Protein AF-A0A928SDA3-F1 (afdb_monomer_lite)

Foldseek 3Di:
DPPDQPFDQDDQPDPVLPVLRVVQSVCVSVVHHDDSVRVSVD

pLDDT: mean 92.9, std 9.63, range [49.03, 98.0]

Radius of gyration: 10.89 Å; chains: 1; bounding box: 19×21×32 Å

Structure (mmCIF, N/CA/C/O backbone):
data_AF-A0A928SDA3-F1
#
_entry.id   AF-A0A928SDA3-F1
#
loop_
_atom_site.group_PDB
_atom_site.id
_atom_site.type_symbol
_atom_site.label_atom_id
_atom_site.label_alt_id
_atom_site.label_comp_id
_atom_site.label_asym_id
_atom_site.label_entity_id
_atom_site.label_seq_id
_atom_site.pdbx_PDB_ins_code
_atom_site.Cartn_x
_atom_site.Cartn_y
_atom_site.Cartn_z
_atom_site.occupancy
_atom_site.B_iso_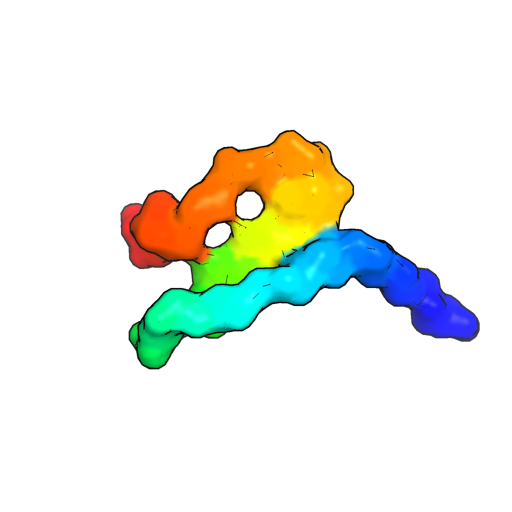or_equiv
_atom_site.auth_seq_id
_atom_site.auth_comp_id
_atom_site.auth_asym_id
_atom_site.auth_atom_id
_atom_site.pdbx_PDB_model_num
ATOM 1 N N . MET A 1 1 ? -6.483 -14.461 22.861 1.00 49.03 1 MET A N 1
ATOM 2 C CA . MET A 1 1 ? -7.465 -14.140 21.803 1.00 49.03 1 MET A CA 1
ATOM 3 C C . MET A 1 1 ? -6.811 -13.138 20.877 1.00 49.03 1 MET A C 1
ATOM 5 O O . MET A 1 1 ? -6.403 -12.086 21.351 1.00 49.03 1 MET A O 1
ATOM 9 N N . SER A 1 2 ? -6.608 -13.496 19.613 1.00 66.88 2 SER A N 1
ATOM 10 C CA . SER A 1 2 ? -6.013 -12.591 18.628 1.00 66.88 2 SER A CA 1
ATOM 11 C C . SER A 1 2 ? -6.997 -11.455 18.369 1.00 66.88 2 SER A C 1
ATOM 13 O O . SER A 1 2 ? -8.121 -11.704 17.942 1.00 66.88 2 SER A O 1
ATOM 15 N N . ASN A 1 3 ? -6.604 -10.226 18.701 1.00 80.31 3 ASN A N 1
ATOM 16 C CA . ASN A 1 3 ? -7.428 -9.036 18.514 1.00 80.31 3 ASN A CA 1
ATOM 17 C C . ASN A 1 3 ? -7.348 -8.618 17.037 1.00 80.31 3 ASN A C 1
ATOM 19 O O . ASN A 1 3 ? -6.646 -7.675 16.678 1.00 80.31 3 ASN A O 1
ATOM 23 N N . SER A 1 4 ? -7.953 -9.425 16.163 1.00 81.88 4 SER A N 1
ATOM 24 C CA . SER A 1 4 ? -7.897 -9.220 14.719 1.00 81.88 4 SER A CA 1
ATOM 25 C C . SER A 1 4 ? -8.693 -7.976 14.347 1.00 81.88 4 SER A C 1
ATOM 27 O O . SER A 1 4 ? -9.902 -7.914 14.561 1.00 81.88 4 SER A O 1
ATOM 29 N N . LEU A 1 5 ? -8.005 -6.988 13.779 1.00 85.38 5 LEU A N 1
ATOM 30 C CA . LEU A 1 5 ? -8.650 -5.804 13.225 1.00 85.38 5 LEU A CA 1
ATOM 31 C C . LEU A 1 5 ? -9.441 -6.195 11.963 1.00 85.38 5 LEU A C 1
ATOM 33 O O . LEU A 1 5 ? -8.947 -7.013 11.180 1.00 85.38 5 LEU A O 1
ATOM 37 N N . PRO A 1 6 ? -10.636 -5.623 11.729 1.00 90.69 6 PRO A N 1
ATOM 38 C CA . PRO A 1 6 ? -11.426 -5.852 10.520 1.00 90.69 6 PRO A CA 1
ATOM 39 C C . PRO A 1 6 ? -10.823 -5.101 9.321 1.00 90.69 6 PRO A C 1
ATOM 41 O O . PRO A 1 6 ? -11.441 -4.206 8.747 1.00 90.69 6 PRO A O 1
A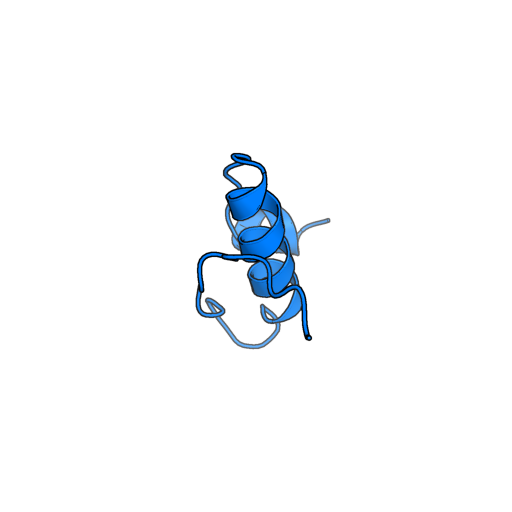TOM 44 N N . ILE A 1 7 ? -9.581 -5.432 8.966 1.00 91.69 7 ILE A N 1
ATOM 45 C CA . ILE A 1 7 ? -8.861 -4.814 7.856 1.00 91.69 7 ILE A CA 1
ATOM 46 C C . ILE A 1 7 ? -9.535 -5.231 6.537 1.00 91.69 7 ILE A C 1
ATOM 48 O O . ILE A 1 7 ? -9.659 -6.432 6.276 1.00 91.69 7 ILE A O 1
ATOM 52 N N . PRO A 1 8 ? -9.966 -4.285 5.685 1.00 93.25 8 PRO A N 1
ATOM 53 C CA . PRO A 1 8 ? -10.559 -4.621 4.400 1.00 93.25 8 PRO A CA 1
ATOM 54 C C . PRO A 1 8 ? -9.509 -5.266 3.497 1.00 93.25 8 PRO A C 1
ATOM 56 O O . PRO A 1 8 ? -8.445 -4.697 3.267 1.00 93.25 8 PRO A O 1
ATOM 59 N N . HIS A 1 9 ? -9.817 -6.441 2.952 1.00 95.31 9 HIS A N 1
ATOM 60 C CA . HIS A 1 9 ? -8.919 -7.123 2.028 1.00 95.31 9 HIS A CA 1
ATOM 61 C C . HIS A 1 9 ? -8.894 -6.425 0.658 1.00 95.31 9 HIS A C 1
ATOM 63 O O . HIS A 1 9 ? -9.944 -6.187 0.055 1.00 95.31 9 HIS A O 1
ATO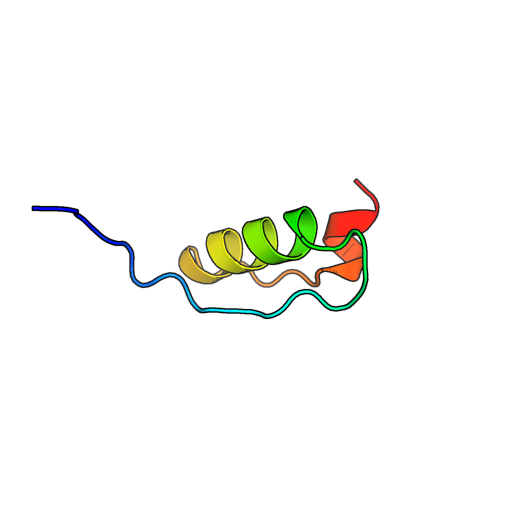M 69 N N . ARG A 1 10 ? -7.693 -6.138 0.141 1.00 96.12 10 ARG A N 1
ATOM 70 C CA . ARG A 1 10 ? -7.451 -5.584 -1.199 1.00 96.12 10 ARG A CA 1
ATOM 71 C C . ARG A 1 10 ? -6.345 -6.401 -1.884 1.00 96.12 10 ARG A C 1
ATOM 73 O O . ARG A 1 10 ? -5.248 -6.478 -1.334 1.00 96.12 10 ARG A O 1
ATOM 80 N N . PRO A 1 11 ? -6.603 -7.025 -3.048 1.00 97.38 11 PRO A N 1
ATOM 81 C CA . PRO A 1 11 ? -5.577 -7.785 -3.757 1.00 97.38 11 PRO A CA 1
ATOM 82 C C . PRO A 1 11 ? -4.496 -6.856 -4.324 1.00 97.38 11 PRO A C 1
ATOM 84 O O . PRO A 1 11 ? -4.786 -5.713 -4.683 1.00 97.38 11 PRO A O 1
ATOM 87 N N . GLN A 1 12 ? -3.260 -7.350 -4.436 1.00 97.75 12 GLN A N 1
ATOM 88 C CA . GLN A 1 12 ? -2.189 -6.624 -5.124 1.00 97.75 12 GLN A CA 1
ATOM 89 C C . GLN A 1 12 ? -2.526 -6.442 -6.609 1.00 97.75 12 GLN A C 1
ATOM 91 O O . GLN A 1 12 ? -3.044 -7.363 -7.241 1.00 97.75 12 GLN A O 1
ATOM 96 N N . LEU A 1 13 ? -2.227 -5.266 -7.166 1.00 97.62 13 LEU A N 1
ATOM 97 C CA . LEU A 1 13 ? -2.522 -4.971 -8.575 1.00 97.62 13 LEU A CA 1
ATOM 98 C C . LEU A 1 13 ? -1.592 -5.698 -9.557 1.00 97.62 13 LEU A C 1
ATOM 100 O O . LEU A 1 13 ? -2.026 -6.070 -10.645 1.00 97.62 13 LEU A O 1
ATOM 104 N N . ALA A 1 14 ? -0.323 -5.880 -9.191 1.00 96.81 14 ALA A N 1
ATOM 105 C CA . ALA A 1 14 ? 0.701 -6.496 -10.030 1.00 96.81 14 ALA A CA 1
ATOM 106 C C . ALA A 1 14 ? 1.819 -7.120 -9.178 1.00 96.81 14 ALA A C 1
ATOM 108 O 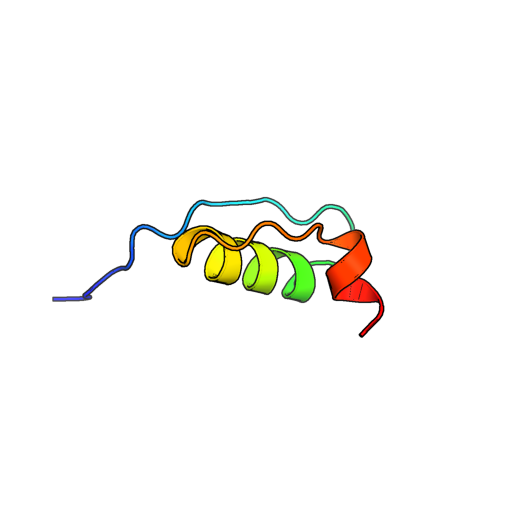O . ALA A 1 14 ? 1.872 -6.940 -7.957 1.00 96.81 14 ALA A O 1
ATOM 109 N N . ASP A 1 15 ? 2.742 -7.834 -9.819 1.00 96.81 15 ASP A N 1
ATOM 110 C CA . ASP A 1 15 ? 3.955 -8.309 -9.154 1.00 96.81 15 ASP A CA 1
ATOM 111 C C . ASP A 1 15 ? 4.758 -7.123 -8.596 1.00 96.81 15 ASP A C 1
ATOM 113 O O . ASP A 1 15 ? 4.931 -6.096 -9.252 1.00 96.81 15 ASP A O 1
ATOM 117 N N . GLY A 1 16 ? 5.205 -7.242 -7.343 1.00 95.12 16 GLY A N 1
ATOM 118 C CA . GLY A 1 16 ? 5.858 -6.154 -6.603 1.00 95.12 16 GLY A CA 1
ATOM 119 C C . GLY A 1 16 ? 4.908 -5.221 -5.837 1.00 95.12 16 GLY A C 1
ATOM 120 O O . GLY A 1 16 ? 5.376 -4.427 -5.028 1.00 95.12 16 GLY A O 1
ATOM 121 N N . TYR A 1 17 ? 3.583 -5.351 -5.995 1.00 97.94 17 TYR A N 1
ATOM 122 C CA . TYR A 1 17 ? 2.595 -4.515 -5.288 1.00 97.94 17 TYR A CA 1
ATOM 123 C C . TYR A 1 17 ? 2.155 -5.083 -3.928 1.00 97.94 17 TYR A C 1
ATOM 125 O O . TYR A 1 17 ? 1.204 -4.587 -3.325 1.00 97.94 17 TYR A O 1
ATOM 133 N N . CYS A 1 18 ? 2.844 -6.098 -3.402 1.00 96.81 18 CYS A N 1
ATOM 134 C CA . CYS A 1 18 ? 2.486 -6.708 -2.121 1.00 96.81 18 CYS A CA 1
ATOM 135 C C . CYS A 1 18 ? 2.525 -5.698 -0.958 1.00 96.81 18 CYS A C 1
ATOM 137 O O . CYS A 1 18 ? 1.617 -5.681 -0.129 1.00 96.81 18 CYS A O 1
ATOM 139 N N . LEU A 1 19 ? 3.528 -4.813 -0.920 1.00 96.94 19 LEU A N 1
ATOM 140 C CA . LEU A 1 19 ? 3.635 -3.776 0.108 1.00 96.94 19 LEU A CA 1
ATOM 141 C C . LEU A 1 19 ? 2.602 -2.648 -0.092 1.00 96.94 19 LEU A C 1
ATOM 143 O O . LEU A 1 19 ? 1.862 -2.387 0.859 1.00 96.94 19 LEU A O 1
ATOM 147 N N . PRO A 1 20 ? 2.455 -2.037 -1.288 1.00 98.00 20 PRO A N 1
ATOM 148 C CA . PRO A 1 20 ? 1.367 -1.097 -1.567 1.00 98.00 20 PRO A CA 1
ATOM 149 C C . PRO A 1 20 ? -0.029 -1.625 -1.216 1.00 98.00 20 PRO A C 1
ATOM 151 O O . PRO A 1 20 ? -0.827 -0.894 -0.634 1.00 98.00 20 PRO A O 1
ATOM 154 N N . ALA A 1 21 ? -0.322 -2.897 -1.506 1.00 97.75 21 ALA A N 1
ATOM 155 C CA . ALA A 1 21 ? -1.587 -3.527 -1.137 1.00 97.75 21 ALA A CA 1
ATOM 156 C C . ALA A 1 21 ? -1.764 -3.594 0.386 1.00 97.75 21 ALA A C 1
ATOM 158 O O . ALA A 1 21 ? -2.790 -3.161 0.908 1.00 97.75 21 ALA A O 1
ATOM 159 N N . CYS A 1 22 ? -0.751 -4.068 1.117 1.00 96.81 22 CYS A N 1
ATOM 160 C CA . CYS A 1 22 ? -0.774 -4.098 2.581 1.00 96.81 22 CYS A CA 1
ATOM 161 C C . CYS A 1 22 ? -0.980 -2.710 3.196 1.00 96.81 22 CYS A C 1
ATOM 163 O O . CYS A 1 22 ? -1.787 -2.555 4.113 1.00 96.81 22 CYS A O 1
ATOM 165 N N . VAL A 1 23 ? -0.301 -1.691 2.669 1.00 97.06 23 VAL A N 1
ATOM 166 C CA . VAL A 1 23 ? -0.453 -0.311 3.138 1.00 97.06 23 VAL A CA 1
ATOM 167 C C . VAL A 1 23 ? -1.854 0.218 2.827 1.00 97.06 23 VAL A C 1
ATOM 169 O O . VAL A 1 23 ? -2.496 0.764 3.722 1.00 97.06 23 VAL A O 1
ATOM 172 N N . GLN A 1 24 ? -2.377 -0.010 1.617 1.00 97.94 24 GLN A N 1
ATOM 173 C CA . GLN A 1 24 ? -3.743 0.375 1.247 1.00 97.94 24 GLN A CA 1
ATOM 174 C C . GLN A 1 24 ? -4.779 -0.227 2.206 1.00 97.94 24 GLN A C 1
ATOM 176 O O . GLN A 1 24 ? -5.692 0.469 2.646 1.00 97.94 24 GLN A O 1
ATOM 181 N N . MET A 1 25 ? -4.634 -1.506 2.554 1.00 97.62 25 MET A N 1
ATOM 182 C CA . MET A 1 25 ? -5.531 -2.200 3.479 1.00 97.62 25 MET A CA 1
ATOM 183 C C . MET A 1 25 ? -5.538 -1.550 4.874 1.00 97.62 25 MET A C 1
ATOM 185 O O . MET A 1 25 ? -6.603 -1.288 5.436 1.00 97.62 25 MET A O 1
ATOM 189 N N . VAL A 1 26 ? -4.358 -1.237 5.415 1.00 96.25 26 VAL A N 1
ATOM 190 C CA . VAL A 1 26 ? -4.212 -0.593 6.731 1.00 96.25 26 VAL A CA 1
ATOM 191 C C . VAL A 1 26 ? -4.736 0.848 6.725 1.00 96.25 26 VAL A C 1
ATOM 193 O O . VAL A 1 26 ? -5.444 1.246 7.647 1.00 96.25 26 V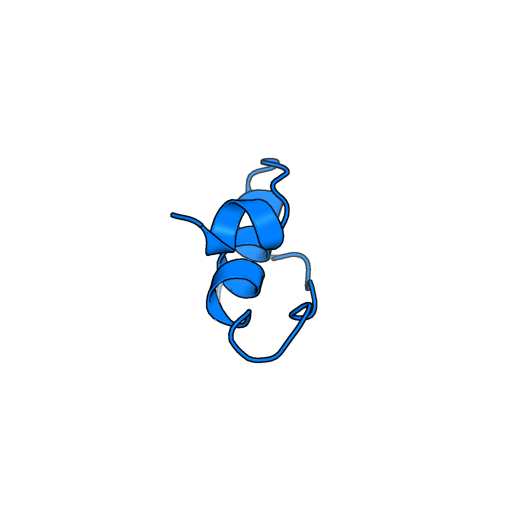AL A O 1
ATOM 196 N N . LEU A 1 27 ? -4.449 1.624 5.678 1.00 96.62 27 LEU A N 1
ATOM 197 C CA . LEU A 1 27 ? -4.961 2.990 5.530 1.00 96.62 27 LEU A CA 1
ATOM 198 C C . LEU A 1 27 ? -6.489 3.014 5.422 1.00 96.62 27 LEU A C 1
ATOM 200 O O . LEU A 1 27 ? -7.140 3.816 6.092 1.00 96.62 27 LEU A O 1
ATOM 204 N N . ALA A 1 28 ? -7.066 2.082 4.661 1.00 96.94 28 ALA A N 1
ATOM 205 C CA . ALA A 1 28 ? -8.510 1.957 4.517 1.00 96.94 28 ALA A CA 1
ATOM 206 C C . ALA A 1 28 ? -9.203 1.624 5.849 1.00 96.94 28 ALA A C 1
ATOM 208 O O . ALA A 1 28 ? -10.291 2.132 6.109 1.00 96.94 28 ALA A O 1
ATOM 209 N N . TYR A 1 29 ? -8.572 0.836 6.728 1.00 95.88 29 TYR A N 1
ATOM 210 C CA . TYR A 1 29 ? -9.082 0.605 8.086 1.00 95.88 29 TYR A CA 1
ATOM 211 C C . TYR A 1 29 ? -9.184 1.900 8.913 1.00 95.88 29 TYR A C 1
ATOM 213 O O . TYR A 1 29 ? -10.113 2.054 9.703 1.00 95.88 29 TYR A O 1
ATOM 221 N N . TRP A 1 30 ? -8.281 2.859 8.698 1.00 96.00 30 TRP A N 1
ATOM 222 C CA . TRP A 1 30 ? -8.338 4.189 9.317 1.00 96.00 30 TRP A CA 1
ATOM 223 C C . TRP A 1 30 ? -9.171 5.216 8.532 1.00 96.00 30 TRP A C 1
ATOM 225 O O . TRP A 1 30 ? -9.183 6.390 8.897 1.00 96.00 30 TRP A O 1
ATOM 235 N N . GLY A 1 31 ? -9.881 4.803 7.476 1.00 96.50 31 GLY A N 1
ATOM 236 C CA . GLY A 1 31 ? -10.702 5.697 6.652 1.00 96.50 31 GLY A CA 1
ATOM 237 C C . GLY A 1 31 ? -9.899 6.595 5.706 1.00 96.50 31 GLY A C 1
ATOM 238 O O . GLY A 1 31 ? -10.412 7.614 5.251 1.00 96.50 31 GLY A O 1
ATOM 239 N N . ILE A 1 32 ? -8.643 6.244 5.419 1.00 97.38 32 ILE A N 1
ATOM 240 C CA . ILE A 1 32 ? -7.780 6.967 4.481 1.00 97.38 32 ILE A CA 1
ATOM 241 C C . ILE A 1 32 ? -7.777 6.220 3.146 1.00 97.38 32 ILE A C 1
ATOM 243 O O . ILE A 1 32 ? -7.296 5.091 3.055 1.00 97.38 32 ILE A O 1
ATOM 247 N N . GLU A 1 33 ? -8.280 6.868 2.096 1.00 96.00 33 GLU A N 1
ATOM 248 C CA . GLU A 1 33 ? -8.281 6.316 0.740 1.00 96.00 33 GLU A CA 1
ATOM 249 C C . GLU A 1 33 ? -7.014 6.732 -0.025 1.00 96.00 33 GLU A C 1
ATOM 251 O O . GLU A 1 33 ? -6.699 7.920 -0.178 1.00 96.00 33 GLU A O 1
ATOM 256 N N . ARG A 1 34 ? -6.259 5.722 -0.466 1.00 96.31 34 ARG A N 1
A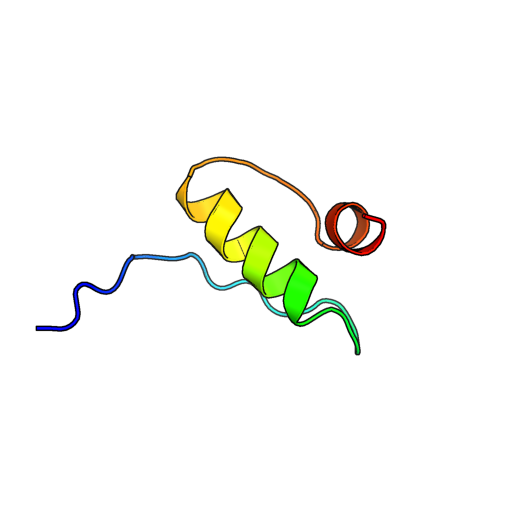TOM 257 C CA . ARG A 1 34 ? -5.053 5.829 -1.296 1.00 96.31 34 ARG A CA 1
ATOM 258 C C . ARG A 1 34 ? -4.988 4.651 -2.254 1.00 96.31 34 ARG A C 1
ATOM 260 O O . ARG A 1 34 ? -5.337 3.526 -1.880 1.00 96.31 34 ARG A O 1
ATOM 267 N N . ASP A 1 35 ? -4.498 4.902 -3.458 1.00 96.25 35 ASP A N 1
ATOM 268 C CA . ASP A 1 35 ? -4.350 3.865 -4.474 1.00 96.25 35 ASP A CA 1
ATOM 269 C C . ASP A 1 35 ? -2.968 3.217 -4.422 1.00 96.25 35 ASP A C 1
ATOM 271 O O . ASP A 1 35 ? -1.962 3.857 -4.119 1.00 96.25 35 ASP A O 1
ATOM 275 N N . GLN A 1 36 ? -2.885 1.928 -4.762 1.00 97.88 36 GLN A N 1
ATOM 276 C CA . GLN A 1 36 ? -1.607 1.208 -4.714 1.00 97.88 36 GLN A CA 1
ATOM 277 C C . GLN A 1 36 ? -0.561 1.801 -5.672 1.00 97.88 36 GLN A C 1
ATOM 279 O O . GLN A 1 36 ? 0.628 1.715 -5.390 1.00 97.88 36 GLN A O 1
ATOM 284 N N . ALA A 1 37 ? -0.988 2.432 -6.772 1.00 97.19 37 ALA A N 1
ATOM 285 C CA . ALA A 1 37 ? -0.092 3.131 -7.693 1.00 97.19 37 ALA A CA 1
ATOM 286 C C . ALA A 1 37 ? 0.564 4.368 -7.051 1.00 97.19 37 ALA A C 1
ATOM 288 O O . ALA A 1 37 ? 1.746 4.613 -7.271 1.00 97.19 37 ALA A O 1
ATOM 289 N N . GLU A 1 38 ? -0.171 5.110 -6.217 1.00 96.44 38 GLU A N 1
ATOM 290 C CA . GLU A 1 38 ? 0.364 6.252 -5.462 1.00 96.44 38 GLU A CA 1
ATOM 291 C C . GLU A 1 38 ? 1.306 5.792 -4.342 1.00 96.44 38 GLU A C 1
ATOM 293 O O . GLU A 1 38 ? 2.309 6.436 -4.052 1.00 96.44 38 GLU A O 1
ATOM 298 N N . LEU A 1 39 ? 0.988 4.659 -3.713 1.00 96.62 39 LEU A N 1
ATOM 299 C CA . LEU A 1 39 ? 1.788 4.079 -2.633 1.00 96.62 39 LEU A CA 1
ATOM 300 C C . LEU A 1 39 ? 3.079 3.417 -3.137 1.00 96.62 39 LEU A C 1
ATOM 302 O O . LEU A 1 39 ? 4.028 3.283 -2.373 1.00 96.62 39 LEU A O 1
ATOM 306 N N . ALA A 1 40 ? 3.126 3.000 -4.404 1.00 95.88 40 ALA A N 1
ATOM 307 C CA . ALA A 1 40 ? 4.286 2.344 -5.005 1.00 95.88 40 ALA A CA 1
ATOM 308 C C . ALA A 1 40 ? 5.418 3.308 -5.410 1.00 95.88 40 ALA A C 1
ATOM 310 O O . ALA A 1 40 ? 6.504 2.844 -5.750 1.00 95.88 40 ALA A O 1
ATOM 311 N N . VAL A 1 41 ? 5.172 4.623 -5.411 1.00 92.62 41 VAL A N 1
ATOM 312 C CA . VAL A 1 41 ? 6.135 5.650 -5.858 1.00 92.62 41 VAL A CA 1
ATOM 313 C C . VAL A 1 41 ? 6.788 6.435 -4.711 1.00 92.62 41 VAL A C 1
ATOM 315 O O . VAL A 1 41 ? 7.457 7.435 -4.971 1.00 92.62 41 VAL A O 1
ATOM 318 N N . GLN A 1 42 ? 6.577 6.015 -3.460 1.00 71.94 42 GLN A N 1
ATOM 319 C CA . GLN A 1 42 ? 7.192 6.616 -2.266 1.00 71.94 42 GLN A CA 1
ATOM 320 C C . GLN A 1 42 ? 8.543 5.982 -1.941 1.00 71.94 42 GLN A C 1
ATOM 322 O O . GLN A 1 42 ? 9.434 6.741 -1.499 1.00 71.94 42 GLN A O 1
#

Secondary structure (DSSP, 8-state):
------PPP---SSTT-HHHHHHHHHHHHTT----HHHHTT-

Sequence (42 aa):
MSNSLPIPHRPQLADGYCLPACVQMVLAYWGIERDQAELAVQ